Protein AF-A0A6I9P668-F1 (afdb_monomer_lite)

pLDDT: mean 75.47, std 16.78, range [36.47, 93.25]

InterPro domains:
  IPR005304 Ribosomal biogenesis, methyltransferase, EMG1/NEP1 [PF03587] (39-85)
  IPR005304 Ribosomal biogenesis, methyltransferase, EMG1/NEP1 [PTHR12636] (6-85)
  IPR029026 tRNA (guanine-N1-)-methyltransferase, N-terminal [G3DSA:3.40.1280.10] (37-88)
  IPR029028 Alpha/beta knot methyltransferases [SSF75217] (23-85)

Sequence (90 aa):
MAAPNEKKRGLEHLDEYEPKPAKHLRSLHDRMADRRLVVILEGASLETVKVGKTFELLNCDQHKNIIVKSGRNPGHIRPDITHQSDNLSF

Radius of gyration: 33.38 Å; chains: 1; bounding box: 106×40×40 Å

Structure (mmCIF, N/CA/C/O backbone):
data_AF-A0A6I9P668-F1
#
_entry.id   AF-A0A6I9P668-F1
#
loop_
_atom_site.group_PDB
_atom_site.id
_atom_site.type_symbol
_atom_site.label_atom_id
_atom_site.label_alt_id
_atom_site.label_comp_id
_atom_site.label_asym_id
_atom_site.label_entity_id
_atom_site.label_seq_id
_atom_site.pdbx_PDB_ins_code
_atom_site.Cartn_x
_atom_site.Cartn_y
_atom_site.Cartn_z
_atom_site.occupancy
_atom_site.B_iso_or_equiv
_atom_site.auth_seq_id
_atom_site.auth_comp_id
_atom_site.auth_asym_id
_atom_site.auth_atom_id
_atom_site.pdbx_PDB_model_num
ATOM 1 N N . MET A 1 1 ? 88.069 -34.691 -10.613 1.00 40.44 1 MET A N 1
ATOM 2 C CA . MET A 1 1 ? 87.668 -33.710 -11.649 1.00 40.44 1 MET A CA 1
ATOM 3 C C . MET A 1 1 ? 86.247 -33.251 -11.369 1.00 40.44 1 MET A C 1
ATOM 5 O O . MET A 1 1 ? 85.444 -34.099 -11.005 1.00 40.44 1 MET A O 1
ATOM 9 N N . ALA A 1 2 ? 85.936 -31.969 -11.570 1.00 37.34 2 ALA A N 1
ATOM 10 C CA . ALA A 1 2 ? 84.569 -31.456 -11.701 1.00 37.34 2 ALA A CA 1
ATOM 11 C C . ALA A 1 2 ? 84.601 -30.126 -12.478 1.00 37.34 2 ALA A C 1
ATOM 13 O O . ALA A 1 2 ? 85.458 -29.290 -12.201 1.00 37.34 2 ALA A O 1
ATOM 14 N N . ALA A 1 3 ? 83.714 -29.972 -13.462 1.00 40.72 3 ALA A N 1
ATOM 15 C CA . ALA A 1 3 ? 83.473 -28.769 -14.267 1.00 40.72 3 ALA A CA 1
ATOM 16 C C . ALA A 1 3 ? 82.229 -29.011 -15.155 1.00 40.72 3 ALA A C 1
ATOM 18 O O . ALA A 1 3 ? 81.852 -30.174 -15.330 1.00 40.72 3 ALA A O 1
ATOM 19 N N . PRO A 1 4 ? 81.641 -27.983 -15.800 1.00 53.62 4 PRO A N 1
ATOM 20 C CA . PRO A 1 4 ? 81.771 -26.543 -15.561 1.00 53.62 4 PRO A CA 1
ATOM 21 C C . PRO A 1 4 ? 80.608 -26.131 -14.602 1.00 53.62 4 PRO A C 1
ATOM 23 O O . PRO A 1 4 ? 80.393 -26.869 -13.648 1.00 53.62 4 PRO A O 1
ATOM 26 N N . ASN A 1 5 ? 79.820 -25.049 -14.684 1.00 36.47 5 ASN A N 1
ATOM 27 C CA . ASN A 1 5 ? 79.732 -23.919 -15.613 1.00 36.47 5 ASN A CA 1
ATOM 28 C C . ASN A 1 5 ? 79.005 -22.729 -14.955 1.00 36.47 5 ASN A C 1
ATOM 30 O O . ASN A 1 5 ? 78.094 -22.938 -14.154 1.00 36.47 5 ASN A O 1
ATOM 34 N N . GLU A 1 6 ? 79.320 -21.498 -15.356 1.00 48.50 6 GLU A N 1
ATOM 35 C CA . GLU A 1 6 ? 78.592 -20.302 -14.920 1.00 48.50 6 GLU A CA 1
ATOM 36 C C . GLU A 1 6 ? 77.386 -20.024 -15.831 1.00 48.50 6 GLU A C 1
ATOM 38 O O . GLU A 1 6 ? 77.511 -19.977 -17.056 1.00 48.50 6 GLU A O 1
ATOM 43 N N . LYS A 1 7 ? 76.206 -19.774 -15.250 1.00 43.47 7 LYS A N 1
ATOM 44 C CA . LYS A 1 7 ? 75.046 -19.247 -15.989 1.00 43.47 7 LYS A CA 1
ATOM 45 C C . LYS A 1 7 ? 74.442 -18.040 -15.282 1.00 43.47 7 LYS A C 1
ATOM 47 O O . LYS A 1 7 ? 73.537 -18.172 -14.466 1.00 43.47 7 LYS A O 1
ATOM 52 N N . LYS A 1 8 ? 74.904 -16.853 -15.683 1.00 51.00 8 LYS A N 1
ATOM 53 C CA . LYS A 1 8 ? 74.170 -15.592 -15.498 1.00 51.00 8 LYS A CA 1
ATOM 54 C C . LYS A 1 8 ? 72.776 -15.732 -16.134 1.00 51.00 8 LYS A C 1
ATOM 56 O O . LYS A 1 8 ? 72.695 -16.218 -17.261 1.00 51.00 8 LYS A O 1
ATOM 61 N N . ARG A 1 9 ? 71.724 -15.352 -15.398 1.00 40.81 9 ARG A N 1
ATOM 62 C CA . ARG A 1 9 ? 70.310 -15.088 -15.778 1.00 40.81 9 ARG A CA 1
ATOM 63 C C . ARG A 1 9 ? 69.481 -15.173 -14.487 1.00 40.81 9 ARG A C 1
ATOM 65 O O . ARG A 1 9 ? 69.601 -16.170 -13.786 1.00 40.81 9 ARG A O 1
ATOM 72 N N . GLY A 1 10 ? 68.630 -14.219 -14.139 1.00 37.50 10 GLY A N 1
ATOM 73 C CA . GLY A 1 10 ? 68.443 -12.865 -14.672 1.00 37.50 10 GLY A CA 1
ATOM 74 C C . GLY A 1 10 ? 67.809 -12.019 -13.566 1.00 37.50 10 GLY A C 1
ATOM 75 O O . GLY A 1 10 ? 67.050 -12.556 -12.761 1.00 37.50 10 GLY A O 1
ATOM 76 N N . LEU A 1 11 ? 68.161 -10.736 -13.466 1.00 47.94 11 LEU A N 1
ATOM 77 C CA . LEU A 1 11 ? 67.743 -9.872 -12.350 1.00 47.94 11 LEU A CA 1
ATOM 78 C C . LEU A 1 11 ? 66.454 -9.103 -12.702 1.00 47.94 11 LEU A C 1
ATOM 80 O O . LEU A 1 11 ? 66.362 -7.897 -12.509 1.00 47.94 11 LEU A O 1
ATOM 84 N N . GLU A 1 12 ? 65.491 -9.811 -13.292 1.00 49.69 12 GLU A N 1
ATOM 85 C CA . GLU A 1 12 ? 64.396 -9.244 -14.090 1.00 49.69 12 GLU A CA 1
ATOM 86 C C . GLU A 1 12 ? 63.056 -9.885 -13.687 1.00 49.69 12 GLU A C 1
ATOM 88 O O . GLU A 1 12 ? 62.533 -10.757 -14.377 1.00 49.69 12 GLU A O 1
ATOM 93 N N . HIS A 1 13 ? 62.523 -9.495 -12.521 1.00 49.56 13 HIS A N 1
ATOM 94 C CA . HIS A 1 13 ? 61.146 -9.814 -12.107 1.00 49.56 13 HIS A CA 1
ATOM 95 C C . HIS A 1 13 ? 60.611 -8.813 -11.055 1.00 49.56 13 HIS A C 1
ATOM 97 O O . HIS A 1 13 ? 60.151 -9.198 -9.977 1.00 49.56 13 HIS A O 1
ATOM 103 N N . LEU A 1 14 ? 60.705 -7.510 -11.342 1.00 51.72 14 LEU A N 1
ATOM 104 C CA . LEU A 1 14 ? 60.131 -6.445 -10.498 1.00 51.72 14 LEU A CA 1
ATOM 105 C C . LEU A 1 14 ? 59.182 -5.488 -11.243 1.00 51.72 14 LEU A C 1
ATOM 107 O O . LEU A 1 14 ? 58.488 -4.716 -10.587 1.00 51.72 14 LEU A O 1
ATOM 111 N N . ASP A 1 15 ? 59.081 -5.589 -12.572 1.00 51.56 15 ASP A N 1
ATOM 112 C CA . ASP A 1 15 ? 58.427 -4.589 -13.430 1.00 51.56 15 ASP A CA 1
ATOM 113 C C . ASP A 1 15 ? 57.175 -5.108 -14.166 1.00 51.56 15 ASP A C 1
ATOM 115 O O . ASP A 1 15 ? 56.967 -4.807 -15.337 1.00 51.56 15 ASP A O 1
ATOM 119 N N . GLU A 1 16 ? 56.301 -5.859 -13.486 1.00 53.34 16 GLU A N 1
ATOM 120 C CA . GLU A 1 16 ? 54.931 -6.085 -13.986 1.00 53.34 16 GLU A CA 1
ATOM 121 C C . GLU A 1 16 ? 53.892 -6.099 -12.851 1.00 53.34 16 GLU A C 1
ATOM 123 O O . GLU A 1 16 ? 53.339 -7.124 -12.449 1.00 53.34 16 GLU A O 1
ATOM 128 N N . TYR A 1 17 ? 53.617 -4.910 -12.308 1.00 64.94 17 TYR A N 1
ATOM 129 C CA . TYR A 1 17 ? 52.406 -4.680 -11.521 1.00 64.94 17 TYR A CA 1
ATOM 130 C C . TYR A 1 17 ? 51.213 -4.552 -12.475 1.00 64.94 17 TYR A C 1
ATOM 132 O O . TYR A 1 17 ? 50.897 -3.453 -12.929 1.00 64.94 17 TYR A O 1
ATOM 140 N N . GLU A 1 18 ? 50.522 -5.660 -12.762 1.00 64.81 18 GLU A N 1
ATOM 141 C CA . GLU A 1 18 ? 49.165 -5.580 -13.310 1.00 64.81 18 GLU A CA 1
ATOM 142 C C . GLU A 1 18 ? 48.269 -4.817 -12.314 1.00 64.81 18 GLU A C 1
ATOM 144 O O . GLU A 1 18 ? 48.038 -5.305 -11.195 1.00 64.81 18 GLU A O 1
ATOM 149 N N . PRO A 1 19 ? 47.706 -3.650 -12.684 1.00 60.56 19 PRO A N 1
ATOM 150 C CA . PRO A 1 19 ? 46.758 -2.950 -11.836 1.00 60.56 19 PRO A CA 1
ATOM 151 C C . PRO A 1 19 ? 45.428 -3.707 -11.872 1.00 60.56 19 PRO A C 1
ATOM 153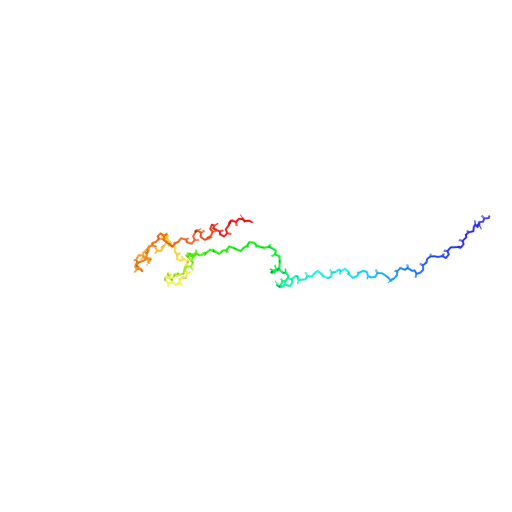 O O . PRO A 1 19 ? 44.545 -3.399 -12.674 1.00 60.56 19 PRO A O 1
ATOM 156 N N . LYS A 1 20 ? 45.286 -4.712 -10.994 1.00 58.53 20 LYS A N 1
ATOM 157 C CA . LYS A 1 20 ? 44.041 -5.476 -10.811 1.00 58.53 20 LYS A CA 1
ATOM 158 C C . LYS A 1 20 ? 42.876 -4.486 -10.753 1.00 58.53 20 LYS A C 1
ATOM 160 O O . LYS A 1 20 ? 42.864 -3.666 -9.829 1.00 58.53 20 LYS A O 1
ATOM 165 N N . PRO A 1 21 ? 41.926 -4.521 -11.707 1.00 57.81 21 PRO A N 1
ATOM 166 C CA . PRO A 1 21 ? 40.956 -3.450 -11.859 1.00 57.81 21 PRO A CA 1
ATOM 167 C C . PRO A 1 21 ? 40.174 -3.303 -10.559 1.00 57.81 21 PRO A C 1
ATOM 169 O O . PRO A 1 21 ? 39.477 -4.229 -10.128 1.00 57.81 21 PRO A O 1
ATOM 172 N N . ALA A 1 22 ? 40.333 -2.145 -9.911 1.00 60.47 22 ALA A N 1
ATOM 173 C CA . ALA A 1 22 ? 39.624 -1.829 -8.682 1.00 60.47 22 ALA A CA 1
ATOM 174 C C . ALA A 1 22 ? 38.134 -2.051 -8.940 1.00 60.47 22 ALA A C 1
ATOM 176 O O . ALA A 1 22 ? 37.605 -1.495 -9.903 1.00 60.47 22 ALA A O 1
ATOM 177 N N . LYS A 1 23 ? 37.491 -2.911 -8.131 1.00 60.47 23 LYS A 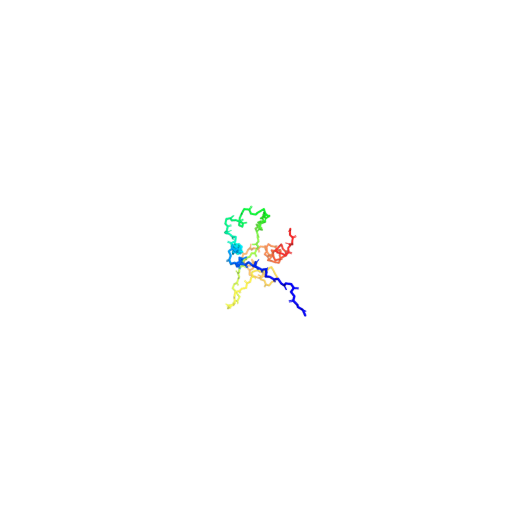N 1
ATOM 178 C CA . LYS A 1 23 ? 36.115 -3.388 -8.356 1.00 60.47 23 LYS A CA 1
ATOM 179 C C . LYS A 1 23 ? 35.205 -2.192 -8.606 1.00 60.47 23 LYS A C 1
ATOM 181 O O . LYS A 1 23 ? 34.832 -1.507 -7.655 1.00 60.47 23 LYS A O 1
ATOM 186 N N . HIS A 1 24 ? 34.902 -1.927 -9.878 1.00 62.25 24 HIS A N 1
ATOM 187 C CA . HIS A 1 24 ? 34.293 -0.665 -10.265 1.00 62.25 24 HIS A CA 1
ATOM 188 C C . HIS A 1 24 ? 32.917 -0.597 -9.612 1.00 62.25 24 HIS A C 1
ATOM 190 O O . HIS A 1 24 ? 32.034 -1.403 -9.917 1.00 62.25 24 HIS A O 1
ATOM 196 N N . LEU A 1 25 ? 32.760 0.321 -8.657 1.00 63.03 25 LEU A N 1
ATOM 197 C CA . LEU A 1 25 ? 31.499 0.550 -7.969 1.00 63.03 25 LEU A CA 1
ATOM 198 C C . LEU A 1 25 ? 30.546 1.179 -8.983 1.00 63.03 25 LEU A C 1
ATOM 200 O O . LEU A 1 25 ? 30.463 2.402 -9.060 1.00 63.03 25 LEU A O 1
ATOM 204 N N . ARG A 1 26 ? 29.886 0.318 -9.780 1.00 66.25 26 ARG A N 1
ATOM 205 C CA . ARG A 1 26 ? 28.966 0.684 -10.866 1.00 66.25 26 ARG A CA 1
ATOM 206 C C . ARG A 1 26 ? 28.140 1.885 -10.444 1.00 66.25 26 ARG A C 1
ATOM 208 O O . ARG A 1 26 ? 27.314 1.764 -9.528 1.00 66.25 26 ARG A O 1
ATOM 215 N N . SER A 1 27 ? 28.415 3.021 -11.087 1.00 75.81 27 SER A N 1
ATOM 216 C CA . SER A 1 27 ? 27.748 4.286 -10.794 1.00 75.81 27 SER A CA 1
ATOM 217 C C . SER A 1 27 ? 26.234 4.130 -10.947 1.00 75.81 27 SER A C 1
ATOM 219 O O . SER A 1 27 ? 25.759 3.212 -11.619 1.00 75.81 27 SER A O 1
ATOM 221 N N . LEU A 1 28 ? 25.446 5.025 -10.348 1.00 69.94 28 LEU A N 1
ATOM 222 C CA . LEU A 1 28 ? 23.991 4.943 -10.508 1.00 69.94 28 LEU A CA 1
ATOM 223 C C . LEU A 1 28 ? 23.579 5.057 -11.987 1.00 69.94 28 LEU A C 1
ATOM 225 O O . LEU A 1 28 ? 22.696 4.323 -12.411 1.00 69.94 28 LEU A O 1
ATOM 229 N N . HIS A 1 29 ? 24.297 5.853 -12.789 1.00 71.62 29 HIS A N 1
ATOM 230 C CA . HIS A 1 29 ? 24.121 5.924 -14.244 1.00 71.62 29 HIS A CA 1
ATOM 231 C C . HIS A 1 29 ? 24.421 4.592 -14.950 1.00 71.62 29 HIS A C 1
ATOM 233 O O . HIS A 1 29 ? 23.623 4.145 -15.766 1.00 71.62 29 HIS A O 1
ATOM 239 N N . ASP A 1 30 ? 25.529 3.932 -14.605 1.00 70.50 30 ASP A N 1
ATOM 240 C CA . ASP A 1 30 ? 25.919 2.629 -15.169 1.00 70.50 30 ASP A CA 1
ATOM 241 C C . ASP A 1 30 ? 24.887 1.538 -14.822 1.00 70.50 30 ASP A C 1
ATOM 243 O O . ASP A 1 30 ? 24.446 0.781 -15.683 1.00 70.50 30 ASP A O 1
ATOM 247 N N . ARG A 1 31 ? 24.377 1.541 -13.581 1.00 69.44 31 ARG A N 1
ATOM 248 C CA . ARG A 1 31 ? 23.249 0.683 -13.181 1.00 69.44 31 ARG A CA 1
ATOM 249 C C . ARG A 1 31 ? 21.969 1.012 -13.953 1.00 69.44 31 ARG A C 1
ATOM 251 O O . ARG A 1 31 ? 21.254 0.095 -14.342 1.00 69.44 31 ARG A O 1
ATOM 258 N N . MET A 1 32 ? 21.656 2.289 -14.166 1.00 71.06 32 MET A N 1
ATOM 259 C CA . MET A 1 32 ? 20.464 2.726 -14.907 1.00 71.06 32 MET A CA 1
ATOM 260 C C . MET A 1 32 ? 20.541 2.428 -16.415 1.00 71.06 32 MET A C 1
ATOM 262 O O . MET A 1 32 ? 19.501 2.408 -17.065 1.00 71.06 32 MET A O 1
ATOM 266 N N . ALA A 1 33 ? 21.734 2.160 -16.957 1.00 77.56 33 ALA A N 1
ATOM 267 C CA . ALA A 1 33 ? 21.933 1.736 -18.344 1.00 77.56 33 ALA A CA 1
ATOM 268 C C . ALA A 1 33 ? 21.732 0.219 -18.569 1.00 77.56 33 ALA A C 1
ATOM 270 O O . ALA A 1 33 ? 21.483 -0.198 -19.702 1.00 77.56 33 ALA A O 1
ATOM 271 N N . ASP A 1 34 ? 21.807 -0.614 -17.519 1.00 81.44 34 ASP A N 1
ATOM 272 C CA . ASP A 1 34 ? 21.445 -2.037 -17.608 1.00 81.44 34 ASP A CA 1
ATOM 273 C C . ASP A 1 34 ? 19.967 -2.194 -18.026 1.00 81.44 34 ASP A C 1
ATOM 275 O O . ASP A 1 34 ? 19.084 -1.545 -17.459 1.00 81.44 34 ASP A O 1
ATOM 279 N N . ARG A 1 35 ? 19.666 -3.118 -18.954 1.00 86.25 35 ARG A N 1
ATOM 280 C CA . ARG A 1 35 ? 18.274 -3.452 -19.316 1.00 86.25 35 ARG A CA 1
ATOM 281 C C . ARG A 1 35 ? 17.526 -4.006 -18.100 1.00 86.25 35 ARG A C 1
ATOM 283 O O . ARG A 1 35 ? 17.978 -4.971 -17.487 1.00 86.25 35 ARG A O 1
ATOM 290 N N . ARG A 1 36 ? 16.369 -3.422 -17.782 1.00 84.56 36 ARG A N 1
ATOM 291 C CA . ARG A 1 36 ? 15.529 -3.756 -16.619 1.00 84.56 36 ARG A CA 1
ATOM 292 C C . ARG A 1 36 ? 14.056 -3.741 -17.018 1.00 84.56 36 ARG A C 1
ATOM 294 O O . ARG A 1 36 ? 13.656 -2.902 -17.823 1.00 84.56 36 ARG A O 1
ATOM 301 N N . LEU A 1 37 ? 13.254 -4.614 -16.413 1.00 87.38 37 LEU A N 1
ATOM 302 C CA . LEU A 1 37 ? 11.806 -4.427 -16.345 1.00 87.38 37 LEU A CA 1
ATOM 303 C C . LEU A 1 37 ? 11.497 -3.463 -15.190 1.00 87.38 37 LEU A C 1
ATOM 305 O O . LEU A 1 37 ? 12.093 -3.570 -14.119 1.00 87.38 37 LEU A O 1
ATOM 309 N N . VAL A 1 38 ? 10.573 -2.528 -15.406 1.00 89.06 38 VAL A N 1
ATOM 310 C CA . VAL A 1 38 ? 10.030 -1.652 -14.359 1.00 89.06 38 VAL A CA 1
ATOM 311 C C . VAL A 1 38 ? 8.524 -1.870 -14.328 1.00 89.06 38 VAL A C 1
ATOM 313 O O . VAL A 1 38 ? 7.841 -1.586 -15.309 1.00 89.06 38 VAL A O 1
ATOM 316 N N . VAL A 1 39 ? 8.021 -2.399 -13.215 1.00 89.19 39 VAL A N 1
ATOM 317 C CA . VAL A 1 39 ? 6.589 -2.616 -12.974 1.00 89.19 39 VAL A CA 1
ATOM 318 C C . VAL A 1 39 ? 6.082 -1.500 -12.062 1.00 89.19 39 VAL A C 1
ATOM 320 O O . VAL A 1 39 ? 6.755 -1.135 -11.100 1.00 89.19 39 VAL A O 1
ATOM 323 N N . ILE A 1 40 ? 4.903 -0.954 -12.362 1.00 90.88 40 ILE A N 1
ATOM 324 C CA . ILE A 1 40 ? 4.225 0.044 -11.527 1.00 90.88 40 ILE A CA 1
ATOM 325 C C . ILE A 1 40 ? 2.928 -0.585 -11.018 1.00 90.88 40 ILE A C 1
ATOM 327 O O . ILE A 1 40 ? 2.022 -0.859 -11.804 1.00 90.88 40 ILE A O 1
ATOM 331 N N . LEU A 1 41 ? 2.842 -0.818 -9.707 1.00 90.12 41 LEU A N 1
ATOM 332 C CA . LEU A 1 41 ? 1.632 -1.313 -9.048 1.00 90.12 41 LEU A CA 1
ATOM 333 C C . LEU A 1 41 ? 0.701 -0.134 -8.720 1.00 90.12 41 LEU A C 1
ATOM 335 O O . LEU A 1 41 ? 0.667 0.371 -7.597 1.00 90.12 41 LEU A O 1
ATOM 339 N N . GLU A 1 42 ? -0.027 0.344 -9.729 1.00 90.31 42 GLU A N 1
ATOM 340 C CA . GLU A 1 42 ? -1.048 1.380 -9.545 1.00 90.31 42 GLU A CA 1
ATOM 341 C C . GLU A 1 42 ? -2.191 0.880 -8.638 1.00 90.31 42 GLU A C 1
ATOM 343 O O . GLU A 1 42 ? -2.582 -0.285 -8.680 1.00 90.31 42 GLU A O 1
ATOM 348 N N . GLY A 1 43 ? -2.735 1.765 -7.795 1.00 87.38 43 GLY A N 1
ATOM 349 C CA . GLY A 1 43 ? -3.878 1.450 -6.930 1.00 87.38 43 GLY A CA 1
ATOM 350 C C . GLY A 1 43 ? -3.569 0.588 -5.696 1.00 87.38 43 GLY A C 1
ATOM 351 O O . GLY A 1 43 ? -4.500 0.216 -4.983 1.00 87.38 43 GLY A O 1
ATOM 352 N N . ALA A 1 44 ? -2.295 0.292 -5.411 1.00 88.06 44 ALA A N 1
ATOM 353 C CA . ALA A 1 44 ? -1.868 -0.456 -4.227 1.00 88.06 44 ALA A CA 1
ATOM 354 C C . ALA A 1 44 ? -2.413 0.158 -2.917 1.00 88.06 44 ALA A C 1
ATOM 356 O O . ALA A 1 44 ? -2.089 1.292 -2.557 1.00 88.06 44 ALA A O 1
ATOM 357 N N . SER A 1 45 ? -3.240 -0.592 -2.179 1.00 85.44 45 SER A N 1
ATOM 358 C CA . SER A 1 45 ? -3.989 -0.083 -1.018 1.00 85.44 45 SER A CA 1
ATOM 359 C C . SER A 1 45 ? -3.147 -0.044 0.272 1.00 85.44 45 SER A C 1
ATOM 361 O O . SER A 1 45 ? -3.429 -0.758 1.237 1.00 85.44 45 SER A O 1
ATOM 363 N N . LEU A 1 46 ? -2.089 0.769 0.279 1.00 89.62 46 LEU A N 1
ATOM 364 C CA . LEU A 1 46 ? -1.128 0.907 1.382 1.00 89.62 46 LEU A CA 1
ATOM 365 C C . LEU A 1 46 ? -1.433 2.128 2.270 1.00 89.62 46 LEU A C 1
ATOM 367 O O . LEU A 1 46 ? -0.635 3.054 2.396 1.00 89.62 46 LEU A O 1
ATOM 371 N N . GLU A 1 47 ? -2.610 2.132 2.895 1.00 90.19 47 GLU A N 1
ATOM 372 C CA . GLU A 1 47 ? -3.020 3.159 3.866 1.00 90.19 47 GLU A CA 1
ATOM 373 C C . GLU A 1 47 ? -2.771 2.699 5.313 1.00 90.19 47 GLU A C 1
ATOM 375 O O . GLU A 1 47 ? -2.806 1.505 5.605 1.00 90.19 47 GLU A O 1
ATOM 380 N N . THR A 1 48 ? -2.572 3.631 6.252 1.00 91.50 48 THR A N 1
ATOM 381 C CA . THR A 1 48 ? -2.449 3.322 7.691 1.00 91.50 48 THR A CA 1
ATOM 382 C C . THR A 1 48 ? -3.632 3.851 8.497 1.00 91.50 48 THR A C 1
ATOM 384 O O . THR A 1 48 ? -4.303 4.811 8.116 1.00 91.50 48 THR A O 1
ATOM 387 N N . VAL A 1 49 ? -3.899 3.214 9.636 1.00 91.00 49 VAL A N 1
ATOM 388 C CA . VAL A 1 49 ? -4.995 3.545 10.548 1.00 91.00 49 VAL A CA 1
ATOM 389 C C . VAL A 1 49 ? -4.511 3.553 11.992 1.00 91.00 49 VAL A C 1
ATOM 391 O O . VAL A 1 49 ? -3.644 2.771 12.377 1.00 91.00 49 VAL A O 1
ATOM 394 N N . LYS A 1 50 ? -5.066 4.451 12.811 1.00 91.38 50 LYS A N 1
ATOM 395 C CA . LYS A 1 50 ? -4.748 4.537 14.238 1.00 91.38 50 LYS A CA 1
ATOM 396 C C . LYS A 1 50 ? -5.752 3.734 15.063 1.00 91.38 50 LYS A C 1
ATOM 398 O O . LYS A 1 50 ? -6.930 4.089 15.113 1.00 91.38 50 LYS A O 1
ATOM 403 N N . VAL A 1 51 ? -5.276 2.710 15.767 1.00 88.44 51 VAL A N 1
ATOM 404 C CA . VAL A 1 51 ? -6.087 1.845 16.635 1.00 88.44 51 VAL A CA 1
ATOM 405 C C . VAL A 1 51 ? -5.725 2.138 18.092 1.00 88.44 51 VAL A C 1
ATOM 407 O O . VAL A 1 51 ? -4.796 1.587 18.676 1.00 88.44 51 VAL A O 1
ATOM 410 N N . GLY A 1 52 ? -6.429 3.098 18.696 1.00 88.38 52 GLY A N 1
ATOM 411 C CA . GLY A 1 52 ? -6.153 3.558 20.061 1.00 88.38 52 GLY A CA 1
ATOM 412 C C . GLY A 1 52 ? -4.789 4.251 20.194 1.00 88.38 52 GLY A C 1
ATOM 413 O O . GLY A 1 52 ? -4.703 5.476 20.073 1.00 88.38 52 GLY A O 1
ATOM 414 N N . LYS A 1 53 ? -3.730 3.476 20.459 1.00 92.75 53 LYS A N 1
ATOM 415 C CA . LYS A 1 53 ? -2.338 3.954 20.584 1.00 92.75 53 LYS A CA 1
ATOM 416 C C . LYS A 1 53 ? -1.404 3.447 19.476 1.00 92.75 53 LYS A C 1
ATOM 418 O O . LYS A 1 53 ? -0.379 4.088 19.259 1.00 92.75 53 LYS A O 1
ATOM 423 N N . THR A 1 54 ? -1.734 2.355 18.788 1.00 92.88 54 THR A N 1
ATOM 424 C CA . THR A 1 54 ? -0.945 1.812 17.671 1.00 92.88 54 THR A CA 1
ATOM 425 C C . THR A 1 54 ? -1.319 2.474 16.346 1.00 92.88 54 THR A C 1
ATOM 427 O O . THR A 1 54 ? -2.414 3.021 16.188 1.00 92.88 54 THR A O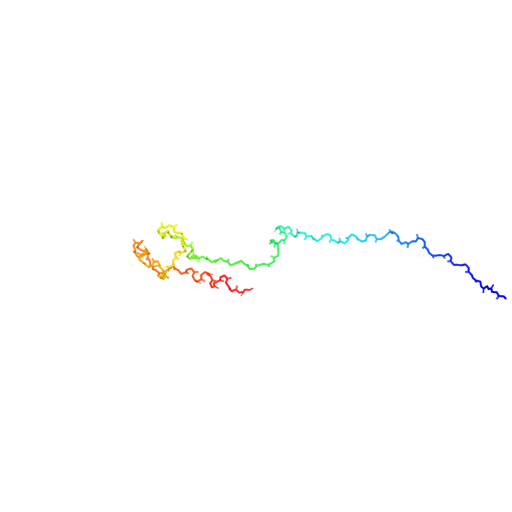 1
ATOM 430 N N . PHE A 1 55 ? -0.390 2.422 15.391 1.00 93.25 55 PHE A N 1
ATOM 431 C CA . PHE A 1 55 ? -0.672 2.613 13.972 1.00 93.25 55 PHE A CA 1
ATOM 432 C C . PHE A 1 55 ? -0.482 1.270 13.277 1.00 93.25 55 PHE A C 1
ATOM 434 O O . PHE A 1 55 ? 0.542 0.615 13.465 1.00 93.25 55 PHE A O 1
ATOM 441 N N . GLU A 1 56 ? -1.477 0.865 12.501 1.00 91.81 56 GLU A N 1
ATOM 442 C CA . GLU A 1 56 ? -1.549 -0.432 11.831 1.00 91.81 56 GLU A CA 1
ATOM 443 C C . GLU A 1 56 ? -1.886 -0.217 10.351 1.00 91.81 56 GLU A C 1
ATOM 445 O O . GLU A 1 56 ? -2.387 0.842 9.962 1.00 91.81 56 GLU A O 1
ATOM 450 N N . LEU A 1 57 ? -1.587 -1.200 9.502 1.00 91.88 57 LEU A N 1
ATOM 451 C CA . LEU A 1 57 ? -1.951 -1.131 8.088 1.00 91.88 57 LEU A CA 1
ATOM 452 C C . LEU A 1 57 ? -3.474 -1.296 7.956 1.00 91.88 57 LEU A C 1
ATOM 454 O O . LEU A 1 57 ? -4.071 -2.194 8.561 1.00 91.88 57 LEU A O 1
ATOM 458 N N . LEU A 1 58 ? -4.123 -0.420 7.190 1.00 90.25 58 LEU A N 1
ATOM 459 C CA . LEU A 1 58 ? -5.559 -0.512 6.962 1.00 90.25 58 LEU A CA 1
ATOM 460 C C . LEU A 1 58 ? -5.835 -1.777 6.134 1.00 90.25 58 LEU A C 1
ATOM 462 O O . LEU A 1 58 ? -5.225 -2.016 5.097 1.00 90.25 58 LEU A O 1
ATOM 466 N N . ASN A 1 59 ? -6.736 -2.616 6.637 1.00 89.81 59 ASN A N 1
ATOM 467 C CA . ASN A 1 59 ? -6.934 -3.986 6.174 1.00 89.81 59 ASN A CA 1
ATOM 468 C C . ASN A 1 59 ? -8.435 -4.275 6.156 1.00 89.81 59 ASN A C 1
ATOM 470 O O . ASN A 1 59 ? -9.115 -4.032 7.161 1.00 89.81 59 ASN A O 1
ATOM 474 N N . CYS A 1 60 ? -8.941 -4.811 5.044 1.00 86.75 60 CYS A N 1
ATOM 475 C CA . CYS A 1 60 ? -10.330 -5.217 4.898 1.00 86.75 60 CYS A CA 1
ATOM 476 C C . CYS A 1 60 ? -10.813 -6.131 6.021 1.00 86.75 60 CYS A C 1
ATOM 478 O O . CYS A 1 60 ? -11.985 -6.027 6.361 1.00 86.75 60 CYS A O 1
ATOM 480 N N . ASP A 1 61 ? -9.969 -6.982 6.618 1.00 85.38 61 ASP A N 1
ATOM 481 C CA . ASP A 1 61 ? -10.427 -7.918 7.648 1.00 85.38 61 ASP A CA 1
ATOM 482 C C . ASP A 1 61 ? -10.450 -7.349 9.067 1.00 85.38 61 ASP A C 1
ATOM 484 O O . ASP A 1 61 ? -11.490 -7.401 9.727 1.00 85.38 61 ASP A O 1
ATOM 488 N N . GLN A 1 62 ? -9.355 -6.738 9.522 1.00 86.06 62 GLN A N 1
ATOM 489 C CA . GLN A 1 62 ? -9.261 -6.176 10.877 1.00 86.06 62 GLN A CA 1
ATOM 490 C C . GLN A 1 62 ? -10.068 -4.874 11.042 1.00 86.06 62 GLN A C 1
ATOM 492 O O . GLN A 1 62 ? -10.572 -4.587 12.127 1.00 86.06 62 GLN A O 1
ATOM 497 N N . HIS A 1 63 ? -10.221 -4.082 9.973 1.00 89.00 63 HIS A N 1
ATOM 498 C CA . HIS A 1 63 ? -10.653 -2.683 10.072 1.00 89.00 63 HIS A CA 1
ATOM 499 C C . HIS A 1 63 ? -12.036 -2.378 9.459 1.00 89.00 63 HIS A C 1
ATOM 501 O O . HIS A 1 63 ? -12.391 -1.204 9.319 1.00 89.00 63 HIS A O 1
ATOM 507 N N . LYS A 1 64 ? -12.868 -3.402 9.177 1.00 86.38 64 LYS A N 1
ATOM 508 C CA . LYS A 1 64 ? -14.233 -3.289 8.587 1.00 86.38 64 LYS A CA 1
ATOM 509 C C . LYS A 1 64 ? -15.051 -2.130 9.161 1.00 86.38 64 LYS A C 1
ATOM 511 O O . LYS A 1 64 ? -15.551 -1.288 8.421 1.00 86.38 64 LYS A O 1
ATOM 516 N N . ASN A 1 65 ? -15.128 -2.049 10.489 1.00 86.94 65 ASN A N 1
ATOM 517 C CA . ASN A 1 65 ? -15.943 -1.060 11.201 1.00 86.94 65 ASN A CA 1
ATOM 518 C C . ASN A 1 65 ? -15.450 0.391 11.043 1.00 86.94 65 ASN A C 1
ATOM 520 O O . ASN A 1 65 ? -16.243 1.315 11.206 1.00 86.94 65 ASN A O 1
ATOM 524 N N . ILE A 1 66 ? -14.164 0.607 10.751 1.00 86.75 66 ILE A N 1
ATOM 525 C CA . ILE A 1 66 ? -13.591 1.936 10.484 1.00 86.75 66 ILE A CA 1
ATOM 526 C C . ILE A 1 66 ? -13.814 2.293 9.010 1.00 86.75 66 ILE A C 1
ATOM 528 O O . ILE A 1 66 ? -14.273 3.388 8.699 1.00 86.75 66 ILE A O 1
ATOM 532 N N . ILE A 1 67 ? -13.572 1.333 8.114 1.00 85.25 67 ILE A N 1
ATOM 533 C CA . ILE A 1 67 ? -13.737 1.479 6.664 1.00 85.25 67 ILE A CA 1
ATOM 534 C C . ILE A 1 67 ? -15.187 1.845 6.298 1.00 85.25 67 ILE A C 1
ATOM 536 O O . ILE A 1 67 ? -15.416 2.828 5.593 1.00 85.25 67 ILE A O 1
ATOM 540 N N . VAL A 1 68 ? -16.167 1.118 6.848 1.00 86.81 68 VAL A N 1
ATOM 541 C CA . VAL A 1 68 ? -17.599 1.380 6.621 1.00 86.81 68 VAL A CA 1
ATOM 542 C C . VAL A 1 68 ? -18.021 2.737 7.201 1.00 86.81 68 VAL A C 1
ATOM 544 O O . VAL A 1 68 ? -18.765 3.469 6.554 1.00 86.81 68 VAL A O 1
ATOM 547 N N . LYS A 1 69 ? -17.491 3.140 8.368 1.00 87.19 69 LYS A N 1
ATOM 548 C CA . LYS A 1 69 ? -17.711 4.491 8.927 1.00 87.19 69 LYS A CA 1
ATOM 549 C C . LYS A 1 69 ? -17.103 5.605 8.071 1.00 87.19 69 LYS A C 1
ATOM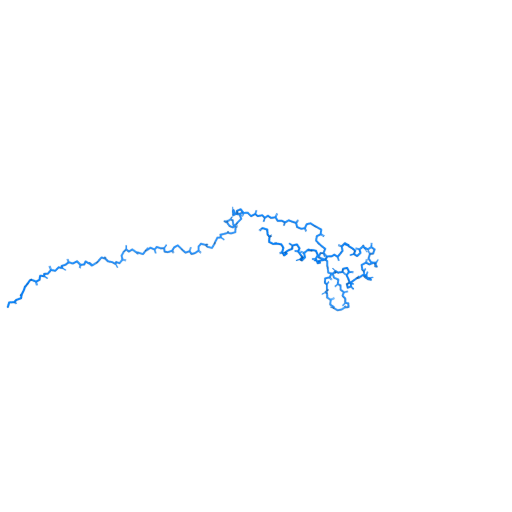 551 O O . LYS A 1 69 ? -17.609 6.720 8.094 1.00 87.19 69 LYS A O 1
ATOM 556 N N . SER A 1 70 ? -16.056 5.305 7.303 1.00 85.25 70 SER A N 1
ATOM 557 C CA . SER A 1 70 ? -15.462 6.212 6.316 1.00 85.25 70 SER A CA 1
ATOM 558 C C . SER A 1 70 ? -16.220 6.239 4.975 1.00 85.25 70 SER A C 1
ATOM 560 O O . SER A 1 70 ? -15.744 6.876 4.036 1.00 85.25 70 SER A O 1
ATOM 562 N N . GLY A 1 71 ? -17.348 5.526 4.841 1.00 84.31 71 GLY A N 1
ATOM 563 C CA . GLY A 1 71 ? -18.109 5.434 3.589 1.00 84.31 71 GLY A CA 1
ATOM 564 C C . GLY A 1 71 ? -17.374 4.709 2.453 1.00 84.31 71 GLY A C 1
ATOM 565 O O . GLY A 1 71 ? -17.728 4.878 1.290 1.00 84.31 71 GLY A O 1
ATOM 566 N N . ARG A 1 72 ? -16.332 3.929 2.769 1.00 85.19 72 ARG A N 1
ATOM 567 C CA . ARG A 1 72 ? -15.493 3.216 1.795 1.00 85.19 72 ARG A CA 1
ATOM 568 C C . ARG A 1 72 ? -15.848 1.729 1.738 1.00 85.19 72 ARG A C 1
ATOM 570 O O . ARG A 1 72 ? -16.268 1.136 2.728 1.00 85.19 72 ARG A O 1
ATOM 577 N N . ASN A 1 73 ? -15.630 1.112 0.577 1.00 84.38 73 ASN A N 1
ATOM 578 C CA . ASN A 1 73 ? -15.850 -0.322 0.383 1.00 84.38 73 ASN A CA 1
ATOM 579 C C . ASN A 1 73 ? -14.660 -1.133 0.930 1.00 84.38 73 ASN A C 1
ATOM 581 O O . ASN A 1 73 ? -13.542 -0.940 0.447 1.00 84.38 73 ASN A O 1
ATOM 585 N N . PRO A 1 74 ? -14.859 -2.091 1.860 1.00 82.06 74 PRO A N 1
ATOM 586 C CA . PRO A 1 74 ? -13.762 -2.910 2.382 1.00 82.06 74 PRO A CA 1
ATOM 587 C C . PRO A 1 74 ? -13.107 -3.793 1.316 1.00 82.06 74 PRO A C 1
ATOM 589 O O . PRO A 1 74 ? -11.914 -4.048 1.409 1.00 82.06 74 PRO A O 1
ATOM 592 N N . GLY A 1 75 ? -13.829 -4.182 0.259 1.00 82.75 75 GLY A N 1
ATOM 593 C CA . GLY A 1 75 ? -13.263 -4.964 -0.848 1.00 82.75 75 GLY A CA 1
ATOM 594 C C . GLY A 1 75 ? -12.128 -4.275 -1.623 1.00 82.75 75 GLY A C 1
ATOM 595 O O . GLY A 1 75 ? -11.391 -4.962 -2.320 1.00 82.75 75 GLY A O 1
ATOM 596 N N . HIS A 1 76 ? -11.960 -2.952 -1.496 1.00 82.56 76 HIS A N 1
ATOM 597 C CA . HIS A 1 76 ? -10.880 -2.197 -2.151 1.00 82.56 76 HIS A CA 1
ATOM 598 C C . HIS A 1 76 ? -9.617 -2.051 -1.282 1.00 82.56 76 HIS A C 1
ATOM 600 O O . HIS A 1 76 ? -8.629 -1.485 -1.737 1.00 82.56 76 HIS A O 1
ATOM 606 N N . ILE A 1 77 ? -9.642 -2.502 -0.023 1.00 85.94 77 ILE A N 1
ATOM 607 C CA . ILE A 1 77 ? -8.566 -2.255 0.949 1.00 85.94 77 ILE A CA 1
ATOM 608 C C . ILE A 1 77 ? -7.913 -3.594 1.295 1.00 85.94 77 ILE A C 1
ATOM 610 O O . ILE A 1 77 ? -8.103 -4.170 2.365 1.00 85.94 77 ILE A O 1
ATOM 614 N N . ARG A 1 78 ? -7.181 -4.110 0.309 1.00 88.75 78 ARG A N 1
ATOM 615 C CA . ARG A 1 78 ? -6.549 -5.429 0.296 1.00 88.75 78 ARG A CA 1
ATOM 616 C C . ARG A 1 78 ? -5.031 -5.300 0.120 1.00 88.75 78 ARG A C 1
ATOM 618 O O . ARG A 1 78 ? -4.503 -5.559 -0.965 1.00 88.75 78 ARG A O 1
ATOM 625 N N . PRO A 1 79 ? -4.298 -4.902 1.181 1.00 89.75 79 PRO A N 1
ATOM 626 C CA . PRO A 1 79 ? -2.837 -4.814 1.130 1.00 89.75 79 PRO A CA 1
ATOM 627 C C . PRO A 1 79 ? -2.172 -6.173 0.854 1.00 89.75 79 PRO A C 1
ATOM 629 O O . PRO A 1 79 ? -1.042 -6.214 0.371 1.00 89.75 79 PRO A O 1
ATOM 632 N N . ASP A 1 80 ? -2.887 -7.278 1.097 1.00 89.69 80 ASP A N 1
ATOM 633 C CA . ASP A 1 80 ? -2.449 -8.632 0.769 1.00 89.69 80 ASP A CA 1
ATOM 634 C C . ASP A 1 80 ? -2.198 -8.831 -0.735 1.00 89.69 80 ASP A C 1
ATOM 636 O O . ASP A 1 80 ? -1.300 -9.594 -1.085 1.00 89.69 80 ASP A O 1
ATOM 640 N N . ILE A 1 81 ? -2.933 -8.132 -1.613 1.00 88.75 81 ILE A N 1
ATOM 641 C CA . ILE A 1 81 ? -2.726 -8.198 -3.068 1.00 88.75 81 ILE A CA 1
ATOM 642 C C . ILE A 1 81 ? -1.361 -7.606 -3.418 1.00 88.75 81 ILE A C 1
ATOM 644 O O . ILE A 1 81 ? -0.578 -8.270 -4.086 1.00 88.75 81 ILE A O 1
ATOM 648 N N . THR A 1 82 ? -1.043 -6.410 -2.910 1.00 89.00 82 THR A N 1
ATOM 649 C CA . THR A 1 82 ? 0.261 -5.761 -3.144 1.00 89.00 82 THR A CA 1
ATOM 650 C C . THR A 1 82 ? 1.404 -6.647 -2.647 1.00 89.00 82 THR A C 1
ATOM 652 O O . THR A 1 82 ? 2.325 -6.938 -3.398 1.00 89.00 82 THR A O 1
ATOM 655 N N . HIS A 1 83 ? 1.287 -7.183 -1.426 1.00 87.44 83 HIS A N 1
ATOM 656 C CA . HIS A 1 83 ? 2.283 -8.092 -0.850 1.00 87.44 83 HIS A CA 1
ATOM 657 C C . HIS A 1 83 ? 2.462 -9.395 -1.658 1.00 87.44 83 HIS A C 1
ATOM 659 O O . HIS A 1 83 ? 3.556 -9.954 -1.700 1.00 87.44 83 HIS A O 1
ATOM 665 N N . GLN A 1 84 ? 1.403 -9.902 -2.300 1.00 87.69 84 GLN A N 1
ATOM 666 C CA . GLN A 1 84 ? 1.501 -11.025 -3.239 1.00 87.69 84 GLN A CA 1
ATOM 667 C C . GLN A 1 84 ? 2.162 -10.600 -4.558 1.00 87.69 84 GLN A C 1
ATOM 669 O O . GLN A 1 84 ? 3.016 -11.327 -5.057 1.00 87.69 84 GLN A O 1
ATOM 674 N N . SER A 1 85 ? 1.819 -9.426 -5.099 1.00 85.00 85 SER A N 1
ATOM 675 C CA . SER A 1 85 ? 2.412 -8.875 -6.325 1.00 85.00 85 SER A CA 1
ATOM 676 C C . SER A 1 85 ? 3.913 -8.604 -6.195 1.00 85.00 85 SER A C 1
ATOM 678 O O . SER A 1 85 ? 4.663 -8.957 -7.101 1.00 85.00 85 SER A O 1
ATOM 680 N N . ASP A 1 86 ? 4.360 -8.076 -5.053 1.00 79.69 86 ASP A N 1
ATOM 681 C CA . ASP A 1 86 ? 5.779 -7.871 -4.723 1.00 79.69 86 ASP A CA 1
ATOM 682 C C . ASP A 1 86 ? 6.566 -9.194 -4.601 1.00 79.69 86 ASP A C 1
ATOM 684 O O . ASP A 1 86 ? 7.797 -9.191 -4.606 1.00 79.69 86 ASP A O 1
ATOM 688 N N . ASN A 1 87 ? 5.873 -10.335 -4.482 1.00 82.56 87 ASN A N 1
ATOM 689 C CA . ASN A 1 87 ? 6.477 -11.666 -4.391 1.00 82.56 87 ASN A CA 1
ATOM 690 C C . ASN A 1 87 ? 6.617 -12.375 -5.753 1.00 82.56 87 ASN A C 1
ATOM 692 O O . ASN A 1 87 ? 7.193 -13.462 -5.807 1.00 82.56 87 ASN A O 1
ATOM 696 N N . LEU A 1 88 ? 6.110 -11.800 -6.854 1.00 73.38 88 LEU A N 1
ATOM 697 C CA . LEU A 1 88 ? 6.355 -12.359 -8.185 1.00 73.38 88 LEU A CA 1
ATOM 698 C C . LEU A 1 88 ? 7.813 -12.133 -8.606 1.00 73.38 88 LEU A C 1
ATOM 700 O O . LEU A 1 88 ? 8.277 -11.000 -8.723 1.00 73.38 88 LEU A O 1
ATOM 704 N N . SER A 1 89 ? 8.498 -13.223 -8.944 1.00 67.62 89 SER A N 1
ATOM 705 C CA . SER A 1 89 ? 9.663 -13.163 -9.829 1.00 67.62 89 SER A CA 1
ATOM 706 C C . SER A 1 89 ? 9.201 -12.904 -11.266 1.00 67.62 89 SER A C 1
ATOM 708 O O . SER A 1 89 ? 8.314 -13.605 -11.760 1.00 67.62 89 SER A O 1
ATOM 710 N N . PHE A 1 90 ? 9.838 -11.933 -11.922 1.00 62.28 90 P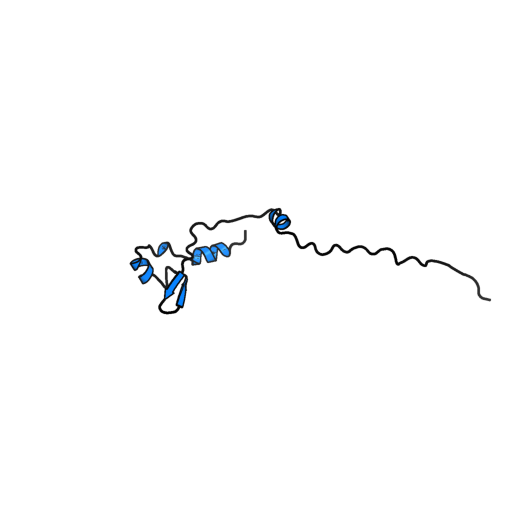HE A N 1
ATOM 711 C CA . PHE A 1 90 ? 9.660 -11.561 -13.330 1.00 62.28 90 PHE A CA 1
ATOM 712 C C . PHE A 1 90 ? 10.967 -11.771 -14.111 1.00 62.28 90 PHE A C 1
ATOM 714 O O . PHE A 1 90 ? 12.043 -11.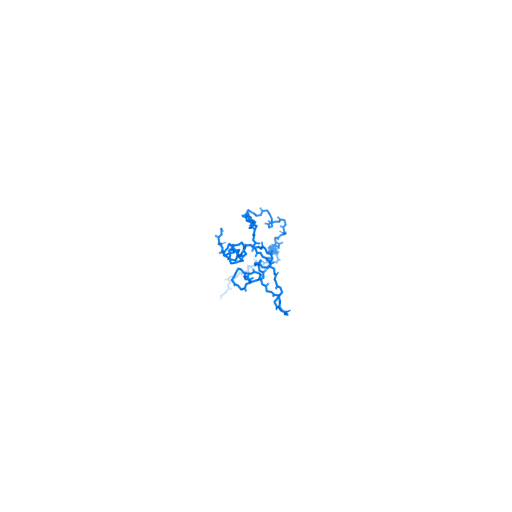625 -13.484 1.00 62.28 90 PHE A O 1
#

Organism: NCBI:txid8208

Foldseek 3Di:
DDDDDDDDDDPDDDPDDPPPPDPPPQDPVNVVPPDDDDDDPPLQQADWDDDPPDIDTDALPPCVVVCVVVVHDSVSRHNVVVVVVVPDDD

Secondary structure (DSSP, 8-state):
-------------S-------------HHHHHHS-------TT----EEEETTEEEE--TTT-HHHHHHTT--GGG--HHHHHHHTT---